Protein AF-A0A2J7ZH70-F1 (afdb_monomer_lite)

Organism: NCBI:txid47790

Radius of gyration: 24.62 Å; chains: 1; bounding box: 57×36×77 Å

pLDDT: mean 81.12, std 14.62, range [50.25, 97.62]

Structure (mmCIF, N/CA/C/O backbone):
data_AF-A0A2J7ZH70-F1
#
_entry.id   AF-A0A2J7ZH70-F1
#
loop_
_atom_site.group_PDB
_atom_site.id
_atom_site.type_symbol
_atom_site.label_atom_id
_atom_site.label_alt_id
_atom_site.label_comp_id
_atom_site.label_asym_id
_atom_site.label_entity_id
_atom_site.label_seq_id
_atom_site.pdbx_PDB_ins_code
_atom_site.Cartn_x
_atom_site.Cartn_y
_atom_site.Cartn_z
_atom_site.occupancy
_atom_site.B_iso_or_equiv
_atom_site.auth_seq_id
_atom_site.auth_comp_id
_atom_site.auth_asym_id
_atom_site.auth_atom_id
_atom_site.pdbx_PDB_model_num
ATOM 1 N N . MET A 1 1 ? -39.822 21.850 -55.941 1.00 63.34 1 MET A N 1
ATOM 2 C CA . MET A 1 1 ? -40.235 21.115 -54.721 1.00 63.34 1 MET A CA 1
ATOM 3 C C . MET A 1 1 ? -39.379 19.876 -54.429 1.00 63.34 1 MET A C 1
ATOM 5 O O . MET A 1 1 ? -39.011 19.696 -53.279 1.00 63.34 1 MET A O 1
ATOM 9 N N . ALA A 1 2 ? -38.962 19.080 -55.425 1.00 66.75 2 ALA A N 1
ATOM 10 C CA . ALA A 1 2 ? -38.164 17.858 -55.200 1.00 66.75 2 ALA A CA 1
ATOM 11 C C . ALA A 1 2 ? -36.801 18.052 -54.485 1.00 66.75 2 ALA A C 1
ATOM 13 O O . ALA A 1 2 ? -36.414 17.219 -53.673 1.00 66.75 2 ALA A O 1
ATOM 14 N N . ARG A 1 3 ? -36.097 19.172 -54.722 1.00 71.62 3 ARG A N 1
ATOM 15 C CA . ARG A 1 3 ? -34.775 19.450 -54.115 1.00 71.62 3 ARG A CA 1
ATOM 16 C C . ARG A 1 3 ? -34.810 19.689 -52.599 1.00 71.62 3 ARG A C 1
ATOM 18 O O . ARG A 1 3 ? -33.830 19.415 -51.917 1.00 71.62 3 ARG A O 1
ATOM 25 N N . ALA A 1 4 ? -35.923 20.197 -52.070 1.00 71.56 4 ALA A N 1
ATOM 26 C CA . ALA A 1 4 ? -36.070 20.438 -50.635 1.00 71.56 4 ALA A CA 1
ATOM 27 C C . ALA A 1 4 ? -36.291 19.123 -49.870 1.00 71.56 4 ALA A C 1
ATOM 29 O O . ALA A 1 4 ? -35.696 18.915 -48.816 1.00 71.56 4 ALA A O 1
ATOM 30 N N . LEU A 1 5 ? -37.069 18.198 -50.449 1.00 70.19 5 LEU A N 1
ATOM 31 C CA . LEU A 1 5 ? -37.293 16.870 -49.874 1.00 70.19 5 LEU A CA 1
ATOM 32 C C . LEU A 1 5 ? -36.006 16.033 -49.830 1.00 70.19 5 LEU A C 1
ATOM 34 O O . LEU A 1 5 ? -35.746 15.368 -48.831 1.00 70.19 5 LEU A O 1
ATOM 38 N N . SER A 1 6 ? -35.176 16.097 -50.877 1.00 74.88 6 SER A N 1
ATOM 39 C CA . SER A 1 6 ? -33.906 15.359 -50.915 1.00 74.88 6 SER A CA 1
ATOM 40 C C . SER A 1 6 ? -32.898 15.852 -49.872 1.00 74.88 6 SER A C 1
ATOM 42 O O . SER A 1 6 ? -32.158 15.046 -49.317 1.00 74.88 6 SER A O 1
ATOM 44 N N . LEU A 1 7 ? -32.882 17.156 -49.568 1.00 76.81 7 LEU A N 1
ATOM 45 C CA . LEU A 1 7 ? -31.988 17.731 -48.553 1.00 76.81 7 LEU A CA 1
ATOM 46 C C . LEU A 1 7 ? -32.433 17.382 -47.125 1.00 76.81 7 LEU A C 1
ATOM 48 O O . LEU A 1 7 ? -31.596 17.054 -46.285 1.00 76.81 7 LEU A O 1
ATOM 52 N N . LEU A 1 8 ? -33.744 17.383 -46.865 1.00 77.38 8 LEU A N 1
ATOM 53 C CA . LEU A 1 8 ? -34.314 16.931 -45.592 1.00 77.38 8 LEU A CA 1
ATOM 54 C C . LEU A 1 8 ? -34.022 15.447 -45.339 1.00 77.38 8 LEU A C 1
ATOM 56 O O . LEU A 1 8 ? -33.557 15.100 -44.255 1.00 77.38 8 LEU A O 1
ATOM 60 N N . ALA A 1 9 ? -34.201 14.589 -46.346 1.00 78.38 9 ALA A N 1
ATOM 61 C CA . ALA A 1 9 ? -33.871 13.169 -46.240 1.00 78.38 9 ALA A CA 1
ATOM 62 C C . ALA A 1 9 ? -32.379 12.951 -45.936 1.00 78.38 9 ALA A C 1
ATOM 64 O O . ALA A 1 9 ? -32.051 12.197 -45.020 1.00 78.38 9 ALA A O 1
ATOM 65 N N . LEU A 1 10 ? -31.484 13.676 -46.624 1.00 77.69 10 LEU A N 1
ATOM 66 C CA . LEU A 1 10 ? -30.045 13.600 -46.368 1.00 77.69 10 LEU A CA 1
ATOM 67 C C . LEU A 1 10 ? -29.715 14.007 -44.924 1.00 77.69 10 LEU A C 1
ATOM 69 O O . LEU A 1 10 ? -29.004 13.281 -44.233 1.00 77.69 10 LEU A O 1
ATOM 73 N N . SER A 1 11 ? -30.291 15.111 -44.436 1.00 82.75 11 SER A N 1
ATOM 74 C CA . SER A 1 11 ? -30.074 15.582 -43.061 1.00 82.75 11 SER A CA 1
ATOM 75 C C . SER A 1 11 ? -30.568 14.595 -42.002 1.00 82.75 11 SER A C 1
ATOM 77 O O . SER A 1 11 ? -29.875 14.373 -41.011 1.00 82.75 11 SER A O 1
ATOM 79 N N . LEU A 1 12 ? -31.715 13.942 -42.225 1.00 75.50 12 LEU A N 1
ATOM 80 C CA . LEU A 1 12 ? -32.237 12.939 -41.301 1.00 75.50 12 LEU A CA 1
ATOM 81 C C . LEU A 1 12 ? -31.361 11.685 -41.293 1.00 75.50 12 LEU A C 1
ATOM 83 O O . LEU A 1 12 ? -31.099 11.144 -40.220 1.00 75.50 12 LEU A O 1
ATOM 87 N N . THR A 1 13 ? -30.880 11.239 -42.457 1.00 77.19 13 THR A N 1
ATOM 88 C CA . THR A 1 13 ? -29.970 10.084 -42.543 1.00 77.19 13 THR A CA 1
ATOM 89 C C . THR A 1 13 ? -28.603 10.372 -41.922 1.00 77.19 13 THR A C 1
ATOM 91 O O . THR A 1 13 ? -28.088 9.538 -41.181 1.00 77.19 13 THR A O 1
ATOM 94 N N . LEU A 1 14 ? -28.055 11.575 -42.127 1.00 76.88 14 LEU A N 1
ATOM 95 C CA . LEU A 1 14 ? -26.836 12.047 -41.463 1.00 76.88 14 LEU A CA 1
ATOM 96 C C . LEU A 1 14 ? -27.020 12.126 -39.942 1.00 76.88 14 LEU A C 1
ATOM 98 O O . LEU A 1 14 ? -26.132 11.718 -39.199 1.00 76.88 14 LEU A O 1
ATOM 102 N N . CYS A 1 15 ? -28.184 12.586 -39.474 1.00 78.75 15 CYS A N 1
ATOM 103 C CA . CYS A 1 15 ? -28.517 12.646 -38.053 1.00 78.75 15 CYS A CA 1
ATOM 104 C C . CYS A 1 15 ? -28.576 11.243 -37.425 1.00 78.75 15 CYS A C 1
ATOM 106 O O . CYS A 1 15 ? -27.939 11.001 -36.404 1.00 78.75 15 CYS A O 1
ATOM 108 N N . HIS A 1 16 ? -29.247 10.281 -38.068 1.00 74.19 16 HIS A N 1
ATOM 109 C CA . HIS A 1 16 ? -29.309 8.900 -37.574 1.00 74.19 16 HIS A CA 1
ATOM 110 C C . HIS A 1 16 ? -27.943 8.205 -37.581 1.00 74.19 16 HIS A C 1
ATOM 112 O O . HIS A 1 16 ? -27.609 7.519 -36.618 1.00 74.19 16 HIS A O 1
ATOM 118 N N . ALA A 1 17 ? -27.130 8.407 -38.621 1.00 72.81 17 ALA A N 1
ATOM 119 C CA . ALA A 1 17 ? -25.773 7.867 -38.672 1.00 72.81 17 ALA A CA 1
ATOM 120 C C . ALA A 1 17 ? -24.878 8.474 -37.576 1.00 72.81 17 ALA A C 1
ATOM 122 O O . ALA A 1 17 ? -24.122 7.751 -36.928 1.00 72.81 17 ALA A O 1
ATOM 123 N N . ALA A 1 18 ? -25.003 9.780 -37.315 1.00 72.25 18 ALA A N 1
ATOM 124 C CA . ALA A 1 18 ? -24.272 10.454 -36.247 1.00 72.25 18 ALA A CA 1
ATOM 125 C C . ALA A 1 18 ? -24.713 9.974 -34.855 1.00 72.25 18 ALA A C 1
ATOM 127 O O . ALA A 1 18 ? -23.861 9.659 -34.026 1.00 72.25 18 ALA A O 1
ATOM 128 N N . LEU A 1 19 ? -26.021 9.855 -34.595 1.00 74.31 19 LEU A N 1
ATOM 129 C CA . LEU A 1 19 ? -26.523 9.279 -33.343 1.00 74.31 19 LEU A CA 1
ATOM 130 C C . LEU A 1 19 ? -26.080 7.821 -33.174 1.00 74.31 19 LEU A C 1
ATOM 132 O O . LEU A 1 19 ? -25.664 7.450 -32.081 1.00 74.31 19 LEU A O 1
ATOM 136 N N . GLY A 1 20 ? -26.098 7.024 -34.245 1.00 67.75 20 GLY A N 1
ATOM 137 C CA . GLY A 1 20 ? -25.610 5.646 -34.245 1.00 67.75 20 GLY A CA 1
ATOM 138 C C . GLY A 1 20 ? -24.123 5.554 -33.906 1.00 67.75 20 GLY A C 1
ATOM 139 O O . GLY A 1 20 ? -23.748 4.784 -33.030 1.00 67.75 20 GLY A O 1
ATOM 140 N N . ALA A 1 21 ? -23.279 6.393 -34.511 1.00 63.97 21 ALA A N 1
ATOM 141 C CA . ALA A 1 21 ? -21.849 6.443 -34.208 1.00 63.97 21 ALA A CA 1
ATOM 142 C C . ALA A 1 21 ? -21.570 6.870 -32.756 1.00 63.97 21 ALA A C 1
ATOM 144 O O . ALA A 1 21 ? -20.688 6.309 -32.109 1.00 63.97 21 ALA A O 1
ATOM 145 N N . ARG A 1 22 ? -22.345 7.818 -32.206 1.00 63.59 22 ARG A N 1
ATOM 146 C CA . ARG A 1 22 ? -22.226 8.222 -30.793 1.00 63.59 22 ARG A CA 1
ATOM 147 C C . ARG A 1 22 ? -22.749 7.160 -29.830 1.00 63.59 22 ARG A C 1
ATOM 149 O O . ARG A 1 22 ? -22.168 6.985 -28.766 1.00 63.59 22 ARG A O 1
ATOM 156 N N . TYR A 1 23 ? -23.810 6.448 -30.200 1.00 60.22 23 TYR A N 1
ATOM 157 C CA . TYR A 1 23 ? -24.340 5.333 -29.421 1.00 60.22 23 TYR A CA 1
ATOM 158 C C . TYR A 1 23 ? -23.359 4.158 -29.414 1.00 60.22 23 TYR A C 1
ATOM 160 O O . TYR A 1 23 ? -23.046 3.634 -28.354 1.00 60.22 23 TYR A O 1
ATOM 168 N N . VAL A 1 24 ? -22.778 3.809 -30.564 1.00 58.66 24 VAL A N 1
ATOM 169 C CA . VAL A 1 24 ? -21.737 2.777 -30.657 1.00 58.66 24 VAL A CA 1
ATOM 170 C C . VAL A 1 24 ? -20.476 3.195 -29.902 1.00 58.66 24 VAL A C 1
ATOM 172 O O . VAL A 1 24 ? -19.936 2.368 -29.189 1.00 58.66 24 VAL A O 1
ATOM 175 N N . ALA A 1 25 ? -20.048 4.459 -29.949 1.00 61.19 25 ALA A N 1
ATOM 176 C CA . ALA A 1 25 ? -18.938 4.944 -29.116 1.00 61.19 25 ALA A CA 1
ATOM 177 C C . ALA A 1 25 ? -19.263 4.951 -27.606 1.00 61.19 25 ALA A C 1
ATOM 179 O O . ALA A 1 25 ? -18.366 4.845 -26.776 1.00 61.19 25 ALA A O 1
ATOM 180 N N . SER A 1 26 ? -20.544 5.082 -27.245 1.00 61.19 26 SER A N 1
ATOM 181 C CA . SER A 1 26 ? -21.023 5.015 -25.859 1.00 61.19 26 SER A CA 1
ATOM 182 C C . SER A 1 26 ? -21.176 3.580 -25.345 1.00 61.19 26 SER A C 1
ATOM 184 O O . SER A 1 26 ? -21.060 3.370 -24.142 1.00 61.19 26 SER A O 1
ATOM 186 N N . VAL A 1 27 ? -21.496 2.619 -26.218 1.00 57.31 27 VAL A N 1
ATOM 187 C CA . VAL A 1 27 ? -21.727 1.203 -25.872 1.00 57.31 27 VAL A CA 1
ATOM 188 C C . VAL A 1 27 ? -20.442 0.389 -26.022 1.00 57.31 27 VAL A C 1
ATOM 190 O O . VAL A 1 27 ? -20.109 -0.418 -25.161 1.00 57.31 27 VAL A O 1
ATOM 193 N N . ILE A 1 28 ? -19.688 0.639 -27.090 1.00 56.19 28 ILE A N 1
ATOM 194 C CA . ILE A 1 28 ? -18.331 0.150 -27.312 1.00 56.19 28 ILE A CA 1
ATOM 195 C C . ILE A 1 28 ? -17.400 1.278 -26.876 1.00 56.19 28 ILE A C 1
ATOM 197 O O . ILE A 1 28 ? -16.904 2.053 -27.692 1.00 56.19 28 ILE A O 1
ATOM 201 N N . GLY A 1 29 ? -17.203 1.405 -25.565 1.00 53.09 29 GLY A N 1
ATOM 202 C CA . GLY A 1 29 ? -16.164 2.259 -25.003 1.00 53.09 29 GLY A CA 1
ATOM 203 C C . GLY A 1 29 ? -14.796 1.792 -25.497 1.00 53.09 29 GLY A C 1
ATOM 204 O O . GLY A 1 29 ? -14.142 0.966 -24.868 1.00 53.09 29 GLY A O 1
ATOM 205 N N . THR A 1 30 ? -14.352 2.289 -26.650 1.00 53.22 30 THR A N 1
ATOM 206 C CA . THR A 1 30 ? -13.007 2.045 -27.167 1.00 53.22 30 THR A CA 1
ATOM 207 C C . THR A 1 30 ? -12.042 2.947 -26.420 1.00 53.22 30 THR A C 1
ATOM 209 O O . THR A 1 30 ? -11.693 4.016 -26.907 1.00 53.22 30 THR A O 1
ATOM 212 N N . ASN A 1 31 ? -11.697 2.551 -25.200 1.00 50.72 31 ASN A N 1
ATOM 213 C CA . ASN A 1 31 ? -10.391 2.719 -24.572 1.00 50.72 31 ASN A CA 1
ATOM 214 C C . ASN A 1 31 ? -10.466 2.027 -23.210 1.00 50.72 31 ASN A C 1
ATOM 216 O O . ASN A 1 31 ? -11.265 2.404 -22.356 1.00 50.72 31 ASN A O 1
ATOM 220 N N . VAL A 1 32 ? -9.640 1.000 -23.023 1.00 50.59 32 VAL A N 1
ATOM 221 C CA . VAL A 1 32 ? -9.414 0.330 -21.737 1.00 50.59 32 VAL A CA 1
ATOM 222 C C . VAL A 1 32 ? -8.918 1.384 -20.743 1.00 50.59 32 VAL A C 1
ATOM 224 O O . VAL A 1 32 ? -7.740 1.718 -20.723 1.00 50.59 32 VAL A O 1
ATOM 227 N N . SER A 1 33 ? -9.823 1.999 -19.984 1.00 50.25 33 SER A N 1
ATOM 228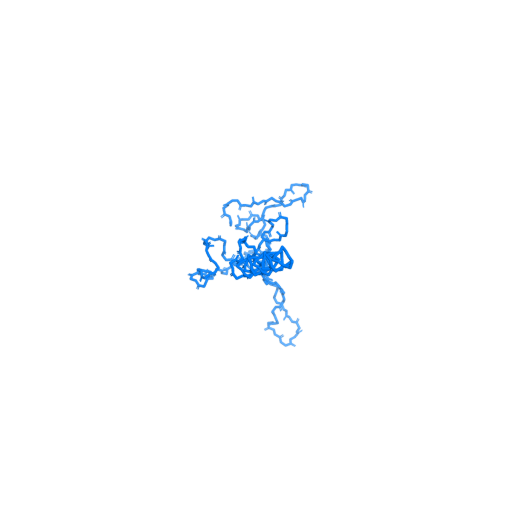 C CA . SER A 1 33 ? -9.480 3.121 -19.108 1.00 50.25 33 SER A CA 1
ATOM 229 C C . SER A 1 33 ? -10.463 3.236 -17.950 1.00 50.25 33 SER A C 1
ATOM 231 O O . SER A 1 33 ? -11.238 4.185 -17.861 1.00 50.25 33 SER A O 1
ATOM 233 N N . SER A 1 34 ? -10.425 2.270 -17.036 1.00 50.25 34 SER A N 1
ATOM 234 C CA . SER A 1 34 ? -11.030 2.430 -15.705 1.00 50.25 34 SER A CA 1
ATOM 235 C C . SER A 1 34 ? -10.043 2.249 -14.547 1.00 50.25 34 SER A C 1
ATOM 237 O O . SER A 1 34 ? -10.438 2.411 -13.399 1.00 50.25 34 SER A O 1
ATOM 239 N N . LYS A 1 35 ? -8.757 1.973 -14.815 1.00 55.16 35 LYS A N 1
ATOM 240 C CA . LYS A 1 35 ? -7.744 1.706 -13.767 1.00 55.16 35 LYS A CA 1
ATOM 241 C C . LYS A 1 35 ? -6.516 2.601 -13.785 1.00 55.16 35 LYS A C 1
ATOM 243 O O . LYS A 1 35 ? -5.789 2.678 -12.798 1.00 55.16 35 LYS A O 1
ATOM 248 N N . LEU A 1 36 ? -6.262 3.229 -14.923 1.00 57.75 36 LEU A N 1
ATOM 249 C CA . LEU A 1 36 ? -5.176 4.174 -15.090 1.00 57.75 36 LEU A CA 1
ATOM 250 C C . LEU A 1 36 ? -5.764 5.569 -14.936 1.00 57.75 36 LEU A C 1
ATOM 252 O O . LEU A 1 36 ? -6.850 5.849 -15.446 1.00 57.75 36 LEU A O 1
ATOM 256 N N . ASP A 1 37 ? -5.070 6.440 -14.217 1.00 64.12 37 ASP A N 1
ATOM 257 C CA . ASP A 1 37 ? -5.437 7.848 -14.230 1.00 64.12 37 ASP A CA 1
ATOM 258 C C . ASP A 1 37 ? -5.183 8.465 -15.624 1.00 64.12 37 ASP A C 1
ATOM 260 O O . ASP A 1 37 ? -4.576 7.825 -16.487 1.00 64.12 37 ASP A O 1
ATOM 264 N N . PRO A 1 38 ? -5.614 9.711 -15.883 1.00 57.75 38 PRO A N 1
ATOM 265 C CA . PRO A 1 38 ? -5.374 10.369 -17.170 1.00 57.75 38 PRO A CA 1
ATOM 266 C C . PRO A 1 38 ? -3.891 10.479 -17.567 1.00 57.75 38 PRO A C 1
ATOM 268 O O . PRO A 1 38 ? -3.593 10.749 -18.727 1.00 57.75 38 PRO A O 1
ATOM 271 N N . ALA A 1 39 ? -2.967 10.281 -16.621 1.00 64.75 39 ALA A N 1
ATOM 272 C CA . ALA A 1 39 ? -1.525 10.252 -16.832 1.00 64.75 39 ALA A CA 1
ATOM 273 C C . ALA A 1 39 ? -0.961 8.821 -16.984 1.00 64.75 39 ALA A C 1
ATOM 275 O O . ALA A 1 39 ? 0.252 8.652 -17.089 1.00 64.75 39 ALA A O 1
ATOM 276 N N . GLY A 1 40 ? -1.807 7.785 -17.018 1.00 70.06 40 GLY A N 1
ATOM 277 C CA . GLY A 1 40 ? -1.384 6.390 -17.150 1.00 70.06 40 GLY A CA 1
ATOM 278 C C . GLY A 1 40 ? -0.905 5.750 -15.841 1.00 70.06 40 GLY A C 1
ATOM 279 O O . GLY A 1 40 ? -0.266 4.696 -15.876 1.00 70.06 40 GLY A O 1
ATOM 280 N N . LEU A 1 41 ? -1.173 6.367 -14.686 1.00 77.94 41 LEU A N 1
ATOM 281 C CA . LEU A 1 41 ? -0.716 5.886 -13.385 1.00 77.94 41 LEU A CA 1
ATOM 282 C C . LEU A 1 41 ? -1.699 4.868 -12.790 1.00 77.94 41 LEU A C 1
ATOM 284 O O . LEU A 1 41 ? -2.881 5.160 -12.612 1.00 77.94 41 LEU A O 1
ATOM 288 N N . VAL A 1 42 ? -1.186 3.695 -12.410 1.00 84.94 42 VAL A N 1
ATOM 289 C CA . VAL A 1 42 ? -1.848 2.743 -11.508 1.00 84.94 42 VAL A CA 1
ATOM 290 C C . VAL A 1 42 ? -1.962 3.346 -10.117 1.00 84.94 42 VAL A C 1
ATOM 292 O O . VAL A 1 42 ? -0.962 3.697 -9.492 1.00 84.94 42 VAL A O 1
ATOM 295 N N . LYS A 1 43 ? -3.186 3.431 -9.612 1.00 86.25 43 LYS A N 1
ATOM 296 C CA . LYS A 1 43 ? -3.482 3.901 -8.258 1.00 86.25 43 LYS A CA 1
ATOM 297 C C . LYS A 1 43 ? -4.077 2.758 -7.440 1.00 86.25 43 LYS A C 1
ATOM 299 O O . LYS A 1 43 ? -4.612 1.822 -8.035 1.00 86.25 43 LYS A O 1
ATOM 304 N N . PRO A 1 44 ? -4.010 2.820 -6.100 1.00 88.81 44 PRO A N 1
ATOM 305 C CA . PRO A 1 44 ? -4.837 1.950 -5.279 1.00 88.81 44 PRO A CA 1
ATOM 306 C C . PRO A 1 44 ? -6.301 2.131 -5.688 1.00 88.81 44 PRO A C 1
ATOM 308 O O . PRO A 1 44 ? -6.795 3.260 -5.709 1.00 88.81 44 PRO A O 1
ATOM 311 N N . THR A 1 45 ? -6.991 1.038 -6.008 1.00 88.44 45 THR A N 1
ATOM 312 C CA . THR A 1 45 ? -8.436 1.066 -6.273 1.00 88.44 45 THR A CA 1
ATOM 313 C C . THR A 1 45 ? -9.184 1.429 -4.994 1.00 88.44 45 THR A C 1
ATOM 315 O O . THR A 1 45 ? -10.132 2.210 -5.017 1.00 88.44 45 THR A O 1
ATOM 318 N N . PHE A 1 46 ? -8.701 0.914 -3.859 1.00 91.38 46 PHE A N 1
ATOM 319 C CA . PHE A 1 46 ? -9.190 1.263 -2.532 1.00 91.38 46 PHE A CA 1
ATOM 320 C C . PHE A 1 46 ? -8.020 1.515 -1.590 1.00 91.38 46 PHE A C 1
ATOM 322 O O . PHE A 1 46 ? -6.988 0.851 -1.656 1.00 91.38 46 PHE A O 1
ATOM 329 N N . SER A 1 47 ? -8.185 2.462 -0.678 1.00 95.25 47 SER A N 1
ATOM 330 C CA . SER A 1 47 ? -7.267 2.655 0.439 1.00 95.25 47 SER A CA 1
ATOM 331 C C . SER A 1 47 ? -7.998 3.325 1.586 1.00 95.25 47 SER A C 1
ATOM 333 O O . SER A 1 47 ? -8.928 4.098 1.353 1.00 95.25 47 SER A O 1
ATOM 335 N N . GLY A 1 48 ? -7.573 3.066 2.814 1.00 96.81 48 GLY A N 1
ATOM 336 C CA . GLY A 1 48 ? -8.196 3.665 3.983 1.00 96.81 48 GLY A CA 1
ATOM 337 C C . GLY A 1 48 ? -7.782 2.975 5.266 1.00 96.81 48 GLY A C 1
ATOM 338 O O . GLY A 1 48 ? -6.732 2.341 5.331 1.00 96.81 48 GLY A O 1
ATOM 339 N N . TYR A 1 49 ? -8.626 3.107 6.283 1.00 97.19 49 TYR A N 1
ATOM 340 C CA . TYR A 1 49 ? -8.399 2.545 7.606 1.00 97.19 49 TYR A CA 1
ATOM 341 C C . TYR A 1 49 ? -9.506 1.550 7.947 1.00 97.19 49 TYR A C 1
ATOM 343 O O . TYR A 1 49 ? -10.688 1.862 7.817 1.00 97.19 49 TYR A O 1
ATOM 351 N N . LEU A 1 50 ? -9.112 0.358 8.385 1.00 96.38 50 LEU A N 1
ATOM 352 C CA . LEU A 1 50 ? -10.001 -0.670 8.915 1.00 96.38 50 LEU A CA 1
ATOM 353 C C . LEU A 1 50 ? -9.955 -0.602 10.445 1.00 96.38 50 LEU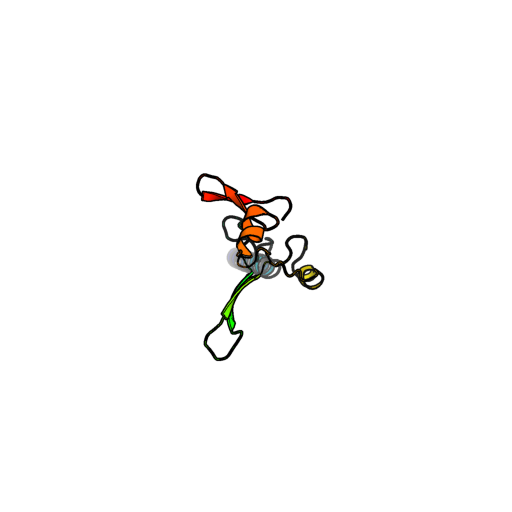 A C 1
ATOM 355 O O . LEU A 1 50 ? -8.884 -0.836 11.008 1.00 96.38 50 LEU A O 1
ATOM 359 N N . PRO A 1 51 ? -11.061 -0.282 11.134 1.00 97.25 51 PRO A N 1
ATOM 360 C CA . PRO A 1 51 ? -11.114 -0.358 12.591 1.00 97.25 51 PRO A CA 1
ATOM 361 C C . PRO A 1 51 ? -10.830 -1.792 13.051 1.00 97.25 51 PRO A C 1
ATOM 363 O O . PRO A 1 51 ? -11.441 -2.728 12.538 1.00 97.25 51 PRO A O 1
ATOM 366 N N . VAL A 1 52 ? -9.908 -1.971 13.999 1.00 96.94 52 VAL A N 1
ATOM 367 C CA . VAL A 1 52 ? -9.528 -3.307 14.506 1.00 96.94 52 VAL A CA 1
ATOM 368 C C . VAL A 1 52 ? -10.067 -3.588 15.906 1.00 96.94 52 VAL A C 1
ATOM 370 O O . VAL A 1 52 ? -10.229 -4.747 16.278 1.00 96.94 52 VAL A O 1
ATOM 373 N N . ALA A 1 53 ? -10.377 -2.543 16.673 1.00 96.12 53 ALA A N 1
ATOM 374 C CA . ALA A 1 53 ? -10.942 -2.646 18.010 1.00 96.12 53 ALA A CA 1
ATOM 375 C C . ALA A 1 53 ? -11.813 -1.420 18.331 1.00 96.12 53 ALA A C 1
ATOM 377 O O . ALA A 1 53 ? -11.807 -0.414 17.620 1.00 96.12 53 ALA A O 1
ATOM 378 N N . SER A 1 54 ? -12.584 -1.507 19.416 1.00 96.38 54 SER A N 1
ATOM 379 C CA . SER A 1 54 ? -13.451 -0.419 19.890 1.00 96.38 54 SER A CA 1
ATOM 380 C C . SER A 1 54 ? -12.697 0.709 20.604 1.00 96.38 54 SER A C 1
ATOM 382 O O . SER A 1 54 ? -13.314 1.683 21.021 1.00 96.38 54 SER A O 1
ATOM 384 N N . ASP A 1 55 ? -11.383 0.576 20.777 1.00 97.06 55 ASP A N 1
ATOM 385 C CA . ASP A 1 55 ? -10.505 1.549 21.438 1.00 97.06 55 ASP A CA 1
ATOM 386 C C . ASP A 1 55 ? -10.016 2.670 20.499 1.00 97.06 55 ASP A C 1
ATOM 388 O O . ASP A 1 55 ? -9.256 3.541 20.914 1.00 97.06 55 ASP A O 1
ATOM 392 N N . GLY A 1 56 ? -10.459 2.657 19.237 1.00 96.62 56 GLY A N 1
ATOM 393 C CA . GLY A 1 56 ? -10.046 3.611 18.207 1.00 96.62 56 GLY A CA 1
ATOM 394 C C . GLY A 1 56 ? -8.852 3.151 17.368 1.00 96.62 56 GLY A C 1
ATOM 395 O O . GLY A 1 56 ? -8.457 3.863 16.446 1.00 96.62 56 GLY A O 1
ATOM 396 N N . SER A 1 57 ? -8.297 1.965 17.631 1.00 97.19 57 SER A N 1
ATOM 397 C CA . SER A 1 57 ? -7.240 1.382 16.807 1.00 97.19 57 SER A CA 1
ATOM 398 C C . SER A 1 57 ? -7.749 1.060 15.401 1.00 97.19 57 SER A C 1
ATOM 400 O O . SER A 1 57 ? -8.812 0.453 15.224 1.00 97.19 57 SER A O 1
ATOM 402 N N . ALA A 1 58 ? -6.959 1.409 14.384 1.00 97.62 58 ALA A N 1
ATOM 403 C CA . ALA A 1 58 ? -7.266 1.102 12.993 1.00 97.62 58 ALA A CA 1
ATOM 404 C C . ALA A 1 58 ? -6.009 0.755 12.187 1.00 97.62 58 ALA A C 1
ATOM 406 O O . ALA A 1 58 ? -4.932 1.308 12.409 1.00 97.62 58 ALA A O 1
ATOM 407 N N . MET A 1 59 ? -6.164 -0.145 11.220 1.00 96.88 59 MET A N 1
ATOM 408 C CA . MET A 1 59 ? -5.106 -0.584 10.317 1.00 96.88 59 MET A CA 1
ATOM 409 C C . MET A 1 59 ? -5.255 0.096 8.959 1.00 96.88 59 MET A C 1
ATOM 411 O O . MET A 1 59 ? -6.312 0.020 8.335 1.00 96.88 59 MET A O 1
ATOM 415 N N . TYR A 1 60 ? -4.191 0.744 8.489 1.00 96.81 60 TYR A N 1
ATOM 416 C CA . TYR A 1 60 ? -4.151 1.286 7.134 1.00 96.81 60 TYR A CA 1
ATOM 417 C C . TYR A 1 60 ? -4.016 0.165 6.095 1.00 96.81 60 TYR A C 1
ATOM 419 O O . TYR A 1 60 ? -3.255 -0.780 6.299 1.00 96.81 60 TYR A O 1
ATOM 427 N N . TYR A 1 61 ? -4.699 0.305 4.959 1.00 96.69 61 TYR A N 1
ATOM 428 C CA . TYR A 1 61 ? -4.533 -0.565 3.797 1.00 96.69 61 TYR A CA 1
ATOM 429 C C . TYR A 1 61 ? -4.530 0.232 2.487 1.00 96.69 61 TYR A C 1
ATOM 431 O O . TYR A 1 61 ? -5.162 1.285 2.375 1.00 96.69 61 TYR A O 1
ATOM 439 N N . ALA A 1 62 ? -3.855 -0.321 1.480 1.00 94.69 62 ALA A N 1
ATOM 440 C CA . ALA A 1 62 ? -3.938 0.092 0.085 1.00 94.69 62 ALA A CA 1
ATOM 441 C C . ALA A 1 62 ? -4.089 -1.165 -0.780 1.00 94.69 62 ALA A C 1
ATOM 443 O O . ALA A 1 62 ? -3.253 -2.064 -0.723 1.00 94.69 62 ALA A O 1
ATOM 444 N N . PHE A 1 63 ? -5.172 -1.237 -1.545 1.00 93.12 63 PHE A N 1
ATOM 445 C CA . PHE A 1 63 ? -5.529 -2.368 -2.389 1.00 93.12 63 PHE A CA 1
ATOM 446 C C . PHE A 1 63 ? -5.364 -1.999 -3.860 1.00 93.12 63 PHE A C 1
ATOM 448 O O . PHE A 1 63 ? -5.921 -1.005 -4.332 1.00 93.12 63 PHE A O 1
ATOM 455 N N . TYR A 1 64 ? -4.619 -2.833 -4.576 1.00 90.25 64 TYR A N 1
ATOM 456 C CA . TYR A 1 64 ? -4.404 -2.726 -6.009 1.00 90.25 64 TYR A CA 1
ATOM 457 C C . TYR A 1 64 ? -5.048 -3.933 -6.671 1.00 90.25 64 TYR A C 1
ATOM 459 O O . TYR A 1 64 ? -4.772 -5.073 -6.301 1.00 90.25 64 TYR A O 1
ATOM 467 N N . GLU A 1 65 ? -5.906 -3.689 -7.651 1.00 87.06 65 GLU A N 1
ATOM 468 C CA . GLU A 1 65 ? -6.421 -4.777 -8.468 1.00 87.06 65 GLU A CA 1
ATOM 469 C C . GLU A 1 65 ? -5.360 -5.284 -9.447 1.00 87.06 65 GLU A C 1
ATOM 471 O O . GLU A 1 65 ? -4.464 -4.545 -9.860 1.00 87.06 65 GLU A O 1
ATOM 476 N N . SER A 1 66 ? -5.525 -6.533 -9.886 1.00 84.88 66 SER A N 1
ATOM 477 C CA . SER A 1 66 ? -4.651 -7.141 -10.888 1.00 84.88 66 SER A CA 1
ATOM 478 C C . SER A 1 66 ? -4.547 -6.289 -12.160 1.00 84.88 66 SER A C 1
ATOM 480 O O . SER A 1 66 ? -5.557 -5.801 -12.688 1.00 84.88 66 SER A O 1
ATOM 482 N N . GLN A 1 67 ? -3.309 -6.141 -12.644 1.00 78.19 67 GLN A N 1
ATOM 483 C CA . GLN A 1 67 ? -2.968 -5.517 -13.928 1.00 78.19 67 GLN A CA 1
ATOM 484 C C . GLN A 1 67 ? -2.828 -6.540 -15.064 1.00 78.19 67 GLN A C 1
ATOM 486 O O . GLN A 1 67 ? -2.819 -6.152 -16.228 1.00 78.19 67 GLN A O 1
ATOM 491 N N . SER A 1 68 ? -2.709 -7.833 -14.746 1.00 70.44 68 SER A N 1
ATOM 492 C CA . SER A 1 68 ? -2.507 -8.901 -15.738 1.00 70.44 68 SER A CA 1
ATOM 493 C C . SER A 1 68 ? -3.796 -9.312 -16.450 1.00 70.44 68 SER A C 1
ATOM 495 O O . SER A 1 68 ? -3.742 -10.002 -17.465 1.00 70.44 68 SER A O 1
ATOM 497 N N . ALA A 1 69 ? -4.951 -8.897 -15.929 1.00 65.12 69 ALA A N 1
ATOM 498 C CA . ALA A 1 69 ? -6.236 -9.115 -16.569 1.00 65.12 69 ALA A CA 1
ATOM 499 C C . ALA A 1 69 ? -6.315 -8.262 -17.847 1.00 65.12 69 ALA A C 1
ATOM 501 O O . ALA A 1 69 ? -6.399 -7.034 -17.785 1.00 65.12 69 ALA A O 1
ATOM 502 N N . ALA A 1 70 ? -6.264 -8.916 -19.013 1.00 58.28 70 ALA A N 1
ATOM 503 C CA . ALA A 1 70 ? -6.373 -8.249 -20.311 1.00 58.28 70 ALA A CA 1
ATOM 504 C C . ALA A 1 70 ? -7.751 -7.594 -20.505 1.00 58.28 70 ALA A C 1
ATOM 506 O O . ALA A 1 70 ? -7.895 -6.655 -21.293 1.00 58.28 70 ALA A O 1
ATOM 507 N N . ARG A 1 71 ? -8.763 -8.087 -19.782 1.00 56.09 71 ARG A N 1
ATOM 508 C CA . ARG A 1 71 ? -10.127 -7.566 -19.767 1.00 56.09 71 ARG A CA 1
ATOM 509 C C . ARG A 1 71 ? -10.599 -7.338 -18.340 1.00 56.09 71 ARG A C 1
ATOM 511 O O . ARG A 1 71 ? -10.132 -7.982 -17.405 1.00 56.09 71 ARG A O 1
ATOM 518 N N . ALA A 1 72 ? -11.532 -6.405 -18.171 1.00 62.88 72 ALA A N 1
ATOM 519 C CA . ALA A 1 72 ? -12.069 -6.083 -16.853 1.00 62.88 72 ALA A CA 1
ATOM 520 C C . ALA A 1 72 ? -12.858 -7.262 -16.255 1.00 62.88 72 ALA A C 1
ATOM 522 O O . ALA A 1 72 ? -12.808 -7.486 -15.049 1.00 62.88 72 ALA A O 1
ATOM 523 N N . GLU A 1 73 ? -13.531 -8.052 -17.092 1.00 64.75 73 GLU A N 1
ATOM 524 C CA . GLU A 1 73 ? -14.213 -9.278 -16.671 1.00 64.75 73 GLU A CA 1
ATOM 525 C C . GLU A 1 73 ? -13.276 -10.328 -16.042 1.00 64.75 73 GLU A C 1
ATOM 527 O O . GLU A 1 73 ? -13.694 -11.026 -15.121 1.00 64.75 73 GLU A O 1
ATOM 532 N N . ASP A 1 74 ? -12.000 -10.370 -16.439 1.00 69.00 74 ASP A N 1
ATOM 533 C CA . ASP A 1 74 ? -11.035 -11.375 -15.965 1.00 69.00 74 ASP A CA 1
ATOM 534 C C . ASP A 1 74 ? -10.421 -11.010 -14.594 1.00 69.00 74 ASP A C 1
ATOM 536 O O . ASP A 1 74 ? -9.729 -11.815 -13.971 1.00 69.00 74 ASP A O 1
ATOM 540 N N . ILE A 1 75 ? -10.665 -9.792 -14.081 1.00 76.75 75 ILE A N 1
ATOM 541 C CA . ILE A 1 75 ? -10.133 -9.334 -12.780 1.00 76.75 75 ILE A CA 1
ATOM 542 C C . ILE A 1 75 ? -10.631 -10.229 -11.640 1.00 76.75 75 ILE A C 1
ATOM 544 O O . ILE A 1 75 ? -9.886 -10.480 -10.694 1.00 76.75 75 ILE A O 1
ATOM 548 N N . GLY A 1 76 ? -11.873 -10.716 -11.733 1.00 79.00 76 GLY A N 1
ATOM 549 C CA . GLY A 1 76 ? -12.488 -11.573 -10.715 1.00 79.00 76 GLY A CA 1
ATOM 550 C C . GLY A 1 76 ? -11.838 -12.953 -10.577 1.00 79.00 76 GLY A C 1
ATOM 551 O O . GLY A 1 76 ? -12.054 -13.617 -9.568 1.00 79.00 76 GLY A O 1
ATOM 552 N N . GLU A 1 77 ? -11.033 -13.374 -11.555 1.00 83.62 77 GLU A N 1
ATOM 553 C CA . GLU A 1 77 ? -10.313 -14.652 -11.528 1.00 83.62 77 GLU A CA 1
ATOM 554 C C . GLU A 1 77 ? -8.916 -14.532 -10.898 1.00 83.62 77 GLU A C 1
ATOM 556 O O . GLU A 1 77 ? -8.296 -15.541 -10.551 1.00 83.62 77 GLU A O 1
ATOM 561 N N . ALA A 1 78 ? -8.404 -13.308 -10.724 1.00 86.62 78 ALA A N 1
ATOM 562 C CA . ALA A 1 78 ? -7.093 -13.088 -10.129 1.00 86.62 78 ALA A CA 1
ATOM 563 C C . ALA A 1 78 ? -7.108 -13.388 -8.613 1.00 86.62 78 ALA A C 1
ATOM 565 O O . ALA A 1 78 ? -8.015 -12.943 -7.904 1.00 86.62 78 ALA A O 1
ATOM 566 N N . PRO A 1 79 ? -6.094 -14.094 -8.074 1.00 89.12 79 PRO A N 1
ATOM 567 C CA . PRO A 1 79 ? -6.022 -14.363 -6.643 1.00 89.12 79 PRO A CA 1
ATOM 568 C C . PRO A 1 79 ? -5.763 -13.077 -5.848 1.00 89.12 79 PRO A C 1
ATOM 570 O O . PRO A 1 79 ? -5.018 -12.195 -6.277 1.00 89.12 79 PRO A O 1
ATOM 573 N N . ILE A 1 80 ? -6.329 -13.000 -4.641 1.00 91.06 80 ILE A N 1
ATOM 574 C CA . ILE A 1 80 ? -6.016 -11.931 -3.688 1.00 91.06 80 ILE A CA 1
ATOM 575 C C . ILE A 1 80 ? -4.716 -12.279 -2.965 1.00 91.06 80 ILE A C 1
ATOM 577 O O . ILE A 1 80 ? -4.603 -13.335 -2.344 1.00 91.06 80 ILE A O 1
ATOM 581 N N . VAL A 1 81 ? -3.757 -11.355 -3.002 1.00 92.62 81 VAL A N 1
ATOM 582 C CA . VAL A 1 81 ? -2.497 -11.455 -2.259 1.00 92.62 81 VAL A CA 1
ATOM 583 C C . VAL A 1 81 ? -2.483 -10.400 -1.159 1.00 92.62 81 VAL A C 1
ATOM 585 O O . VAL A 1 81 ? -2.616 -9.207 -1.427 1.00 92.62 81 VAL A O 1
ATOM 588 N N . LEU A 1 82 ? -2.301 -10.842 0.086 1.00 95.12 82 LEU A N 1
ATOM 589 C CA . LEU A 1 82 ? -2.035 -9.966 1.224 1.00 95.12 82 LEU A CA 1
ATOM 590 C C . LEU A 1 82 ? -0.526 -9.914 1.466 1.00 95.12 82 LEU A C 1
ATOM 592 O O . LEU A 1 82 ? 0.093 -10.943 1.728 1.00 95.12 82 LEU A O 1
ATOM 596 N N . TRP A 1 83 ? 0.049 -8.715 1.413 1.00 95.69 83 TRP A N 1
ATOM 597 C CA . TRP A 1 83 ? 1.471 -8.498 1.660 1.00 95.69 83 TRP A CA 1
ATOM 598 C C . TRP A 1 83 ? 1.706 -7.755 2.974 1.00 95.69 83 TRP A C 1
ATOM 600 O O . TRP A 1 83 ? 1.121 -6.695 3.211 1.00 95.69 83 TRP A O 1
ATOM 610 N N . LEU A 1 84 ? 2.578 -8.300 3.823 1.00 96.12 84 LEU A N 1
ATOM 611 C CA . LEU A 1 84 ? 2.888 -7.762 5.144 1.00 96.12 84 LEU A CA 1
ATOM 612 C C . LEU A 1 84 ? 4.400 -7.666 5.325 1.00 96.12 84 LEU A C 1
ATOM 614 O O . LEU A 1 84 ? 5.098 -8.672 5.219 1.00 96.12 84 LEU A O 1
ATOM 618 N N . GLN A 1 85 ? 4.891 -6.470 5.651 1.00 96.06 85 GLN A N 1
ATOM 619 C CA . GLN A 1 85 ? 6.289 -6.311 6.037 1.00 96.06 85 GLN A CA 1
ATOM 620 C C . GLN A 1 85 ? 6.529 -6.796 7.468 1.00 96.06 85 GLN A C 1
ATOM 622 O O . GLN A 1 85 ? 5.661 -6.714 8.337 1.00 96.06 85 GLN A O 1
ATOM 627 N N . GLY A 1 86 ? 7.738 -7.310 7.690 1.00 93.62 86 GLY A N 1
ATOM 628 C CA . GLY A 1 86 ? 8.195 -7.808 8.983 1.00 93.62 86 GLY A CA 1
ATOM 629 C C . GLY A 1 86 ? 8.807 -6.723 9.875 1.00 93.62 86 GLY A C 1
ATOM 630 O O . GLY A 1 86 ? 8.328 -5.593 9.951 1.00 93.62 86 GLY A O 1
ATOM 631 N N . GLY A 1 87 ? 9.875 -7.082 10.588 1.00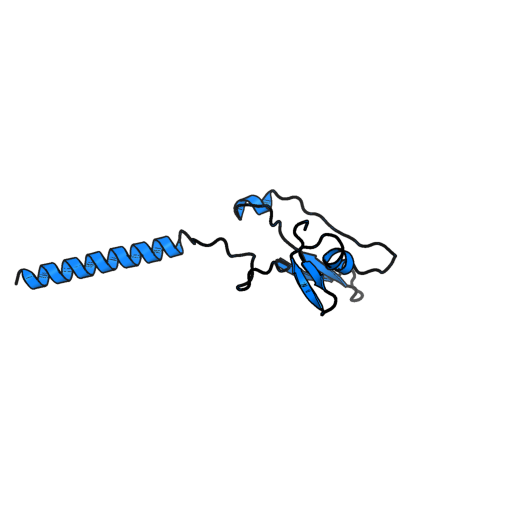 91.56 87 GLY A N 1
ATOM 632 C CA . GLY A 1 87 ? 10.541 -6.201 11.546 1.00 91.56 87 GLY A CA 1
ATOM 633 C C . GLY A 1 87 ? 10.605 -6.834 12.929 1.00 91.56 87 GLY A 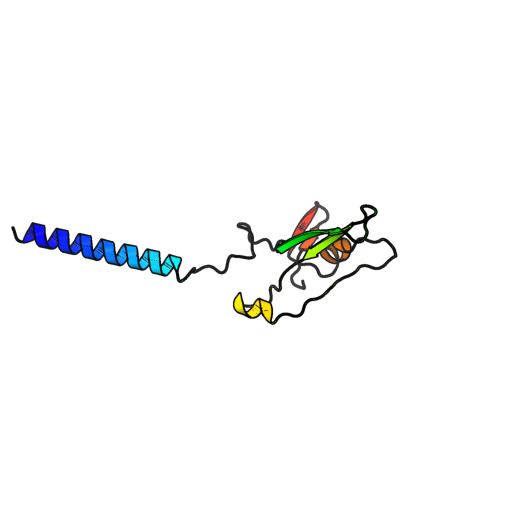C 1
ATOM 634 O O . GLY A 1 87 ? 11.404 -7.754 13.115 1.00 91.56 87 GLY A O 1
ATOM 635 N N . PRO A 1 88 ? 9.814 -6.373 13.915 1.00 93.19 88 PRO A N 1
ATOM 636 C CA . PRO A 1 88 ? 8.455 -5.804 13.834 1.00 93.19 88 PRO A CA 1
ATOM 637 C C . PRO A 1 88 ? 8.359 -4.273 13.689 1.00 93.19 88 PRO A C 1
ATOM 639 O O . PRO A 1 88 ? 9.278 -3.544 14.046 1.00 93.19 88 PRO A O 1
ATOM 642 N N . GLY A 1 89 ? 7.202 -3.783 13.227 1.00 92.12 89 GLY A N 1
ATOM 643 C CA . GLY A 1 89 ? 6.857 -2.352 13.200 1.00 92.12 89 GLY A CA 1
ATOM 644 C C . GLY A 1 89 ? 7.172 -1.619 11.892 1.00 92.12 89 GLY A C 1
ATOM 645 O O . GLY A 1 89 ? 6.857 -0.435 11.770 1.00 92.12 89 GLY A O 1
ATOM 646 N N . CYS A 1 90 ? 7.754 -2.293 10.898 1.00 94.38 90 CYS A N 1
ATOM 647 C CA . CYS A 1 90 ? 7.953 -1.702 9.579 1.00 94.38 90 CYS A CA 1
ATOM 648 C C . CYS A 1 90 ? 6.622 -1.628 8.817 1.00 94.38 90 CYS A C 1
ATOM 650 O O . CYS A 1 90 ? 5.842 -2.577 8.800 1.00 94.38 90 CYS A O 1
ATOM 652 N N . ALA A 1 91 ? 6.361 -0.498 8.158 1.00 94.25 91 ALA A N 1
ATOM 653 C CA . ALA A 1 91 ? 5.138 -0.314 7.387 1.00 94.25 91 ALA A CA 1
ATOM 654 C C . ALA A 1 91 ? 5.147 -1.162 6.106 1.00 94.25 91 ALA A C 1
ATOM 656 O O . ALA A 1 91 ? 6.118 -1.132 5.346 1.00 94.25 91 ALA A O 1
ATOM 657 N N . SER A 1 92 ? 4.029 -1.828 5.801 1.00 96.00 92 SER A N 1
ATOM 658 C CA . SER A 1 92 ? 3.880 -2.593 4.552 1.00 96.00 92 SER A CA 1
ATOM 659 C C . SER A 1 92 ? 4.001 -1.742 3.286 1.00 96.00 92 SER A C 1
ATOM 661 O O . SER A 1 92 ? 4.342 -2.252 2.221 1.00 96.00 92 SER A O 1
ATOM 663 N N . THR A 1 93 ? 3.813 -0.425 3.401 1.00 93.75 93 THR A N 1
ATOM 664 C CA . THR A 1 93 ? 4.062 0.540 2.326 1.00 93.75 93 THR A CA 1
ATOM 665 C C . THR A 1 93 ? 5.516 0.536 1.851 1.00 93.75 93 THR A C 1
ATOM 667 O O . THR A 1 93 ? 5.774 0.922 0.718 1.00 93.75 93 THR A O 1
ATOM 670 N N . PHE A 1 94 ? 6.463 0.065 2.669 1.00 94.38 94 PHE A N 1
ATOM 671 C CA . PHE A 1 94 ? 7.838 -0.152 2.226 1.00 94.38 94 PHE A CA 1
ATOM 672 C C . PHE A 1 94 ? 7.898 -1.186 1.093 1.00 94.38 94 PHE A C 1
ATOM 674 O O . PHE A 1 94 ? 8.422 -0.879 0.027 1.00 94.38 94 PHE A O 1
ATOM 681 N N . GLY A 1 95 ? 7.277 -2.359 1.263 1.00 94.00 95 GLY A N 1
ATOM 682 C CA . GLY A 1 95 ? 7.216 -3.378 0.207 1.00 94.00 95 GLY A CA 1
ATOM 683 C C . GLY A 1 95 ? 6.470 -2.891 -1.041 1.00 94.00 95 GLY A C 1
ATOM 684 O O . GLY A 1 95 ? 6.842 -3.214 -2.170 1.00 94.00 95 GLY A O 1
ATOM 685 N N . ALA A 1 96 ? 5.483 -2.009 -0.852 1.00 93.19 96 ALA A N 1
ATOM 686 C CA . ALA A 1 96 ? 4.756 -1.379 -1.953 1.00 93.19 96 ALA A CA 1
ATOM 687 C C . ALA A 1 96 ? 5.609 -0.419 -2.812 1.00 93.19 96 ALA A C 1
ATOM 689 O O . ALA A 1 96 ? 5.245 -0.179 -3.958 1.00 93.19 96 ALA A O 1
ATOM 690 N N . PHE A 1 97 ? 6.714 0.129 -2.295 1.00 93.38 97 PHE A N 1
ATOM 691 C CA . PHE A 1 97 ? 7.563 1.083 -3.028 1.00 93.38 97 PHE A CA 1
ATOM 692 C C . PHE A 1 97 ? 8.995 0.599 -3.291 1.00 93.38 97 PHE A C 1
ATOM 694 O O . PHE A 1 97 ? 9.693 1.173 -4.125 1.00 93.38 97 PHE A O 1
ATOM 701 N N . TYR A 1 98 ? 9.459 -0.426 -2.580 1.00 92.75 98 TYR A N 1
ATOM 702 C CA . TYR A 1 98 ? 10.850 -0.881 -2.650 1.00 92.75 98 TYR A CA 1
ATOM 703 C C . TYR A 1 98 ? 11.007 -2.350 -3.034 1.00 92.75 98 TYR A C 1
ATOM 705 O O . TYR A 1 98 ? 12.123 -2.763 -3.337 1.00 92.75 98 TYR A O 1
ATOM 713 N N . GLU A 1 99 ? 9.925 -3.129 -3.048 1.00 93.88 99 GLU A N 1
ATOM 714 C CA . GLU A 1 99 ? 9.994 -4.562 -3.339 1.00 93.88 99 GLU A CA 1
ATOM 715 C C . GLU A 1 99 ? 9.148 -4.910 -4.565 1.00 93.88 99 GLU A C 1
ATOM 717 O O . GLU A 1 99 ? 9.688 -5.0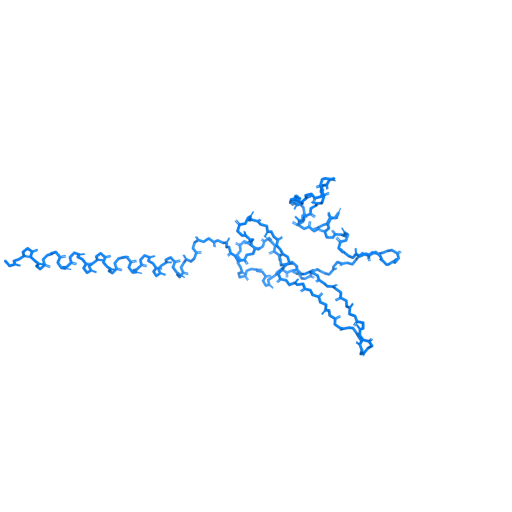89 -5.655 1.00 93.88 99 GLU A O 1
ATOM 722 N N . LEU A 1 100 ? 7.824 -4.983 -4.406 1.00 92.81 100 LEU A N 1
ATOM 723 C CA . LEU A 1 100 ? 6.940 -5.603 -5.401 1.00 92.81 100 LEU A CA 1
ATOM 724 C C . LEU A 1 100 ? 5.771 -4.746 -5.857 1.00 92.81 100 LEU A C 1
ATOM 726 O O . LEU A 1 100 ? 5.035 -5.160 -6.743 1.00 92.81 100 LEU A O 1
ATOM 730 N N . GLY A 1 101 ? 5.541 -3.585 -5.245 1.00 92.56 101 GLY A N 1
ATOM 731 C CA . GLY A 1 101 ? 4.429 -2.750 -5.682 1.00 92.56 101 GLY A CA 1
ATOM 732 C C . GLY A 1 101 ? 4.659 -2.151 -7.076 1.00 92.56 101 GLY A C 1
ATOM 733 O O . GLY A 1 101 ? 5.767 -2.204 -7.618 1.00 92.56 101 GLY A O 1
ATOM 734 N N . PRO A 1 102 ? 3.618 -1.535 -7.661 1.00 91.19 102 PRO A N 1
ATOM 735 C CA . PRO A 1 102 ? 3.632 -1.060 -9.047 1.00 91.19 102 PRO A CA 1
ATOM 736 C C . PRO A 1 102 ? 4.562 0.139 -9.286 1.00 91.19 102 PRO A C 1
ATOM 738 O O . PRO A 1 102 ? 4.803 0.521 -10.435 1.00 91.19 102 PRO A O 1
ATOM 741 N N . TRP A 1 103 ? 5.081 0.743 -8.214 1.00 92.00 103 TRP A N 1
ATOM 742 C CA . TRP A 1 103 ? 5.923 1.931 -8.248 1.00 92.00 103 TRP A CA 1
ATOM 743 C C . TRP A 1 103 ? 7.192 1.727 -7.436 1.00 92.00 103 TRP A C 1
A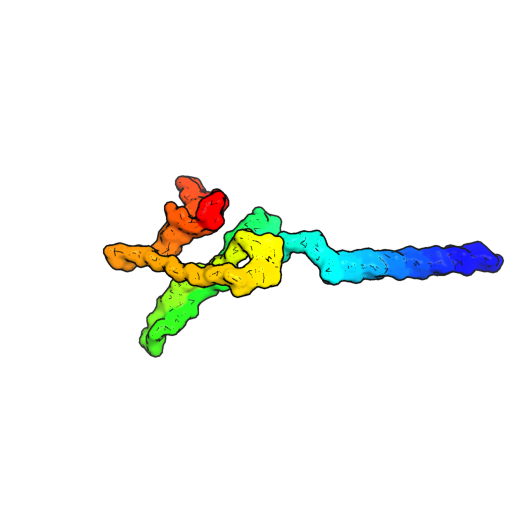TOM 745 O O . TRP A 1 103 ? 7.168 1.106 -6.381 1.00 92.00 103 TRP A O 1
ATOM 755 N N . SER A 1 104 ? 8.280 2.331 -7.904 1.00 92.81 104 SER A N 1
ATOM 756 C CA . SER A 1 104 ? 9.516 2.500 -7.152 1.00 92.81 104 SER A CA 1
ATOM 757 C C . SER A 1 104 ? 9.835 3.979 -6.972 1.00 92.81 104 SER A C 1
ATOM 759 O O . SER A 1 104 ? 9.469 4.802 -7.814 1.00 92.81 104 SER A O 1
ATOM 761 N N . VAL A 1 105 ? 10.487 4.327 -5.864 1.00 93.25 105 VAL A N 1
ATOM 762 C CA . VAL A 1 105 ? 10.822 5.714 -5.518 1.00 93.25 105 VAL A CA 1
ATOM 763 C C . VAL A 1 105 ? 12.266 6.020 -5.906 1.00 93.25 105 VAL A C 1
ATOM 765 O O . VAL A 1 105 ? 13.202 5.364 -5.454 1.00 93.25 105 VAL A O 1
ATOM 768 N N . ASN A 1 106 ? 12.447 7.056 -6.721 1.00 93.62 106 ASN A N 1
ATOM 769 C CA . ASN A 1 106 ? 13.755 7.566 -7.119 1.00 93.62 106 ASN A CA 1
ATOM 770 C C . ASN A 1 106 ? 14.364 8.486 -6.043 1.00 93.62 106 ASN A C 1
ATOM 772 O O . ASN A 1 106 ? 13.632 9.061 -5.234 1.00 93.62 106 ASN A O 1
ATOM 776 N N . PRO A 1 107 ? 15.690 8.737 -6.063 1.00 94.81 107 PRO A N 1
ATOM 777 C CA . PRO A 1 107 ? 16.343 9.645 -5.110 1.00 94.81 107 PRO A CA 1
ATOM 778 C C . PRO A 1 107 ? 15.795 11.079 -5.118 1.00 94.81 107 PRO A C 1
ATOM 780 O O . PRO A 1 107 ? 15.857 11.777 -4.112 1.00 94.81 107 PRO A O 1
ATOM 783 N N . ASN A 1 108 ? 15.239 11.522 -6.248 1.00 95.88 108 ASN A N 1
ATOM 784 C CA . ASN A 1 108 ? 14.588 12.827 -6.388 1.00 95.88 108 ASN A CA 1
ATOM 785 C C . ASN A 1 108 ? 13.120 12.834 -5.914 1.00 95.88 108 ASN A C 1
ATOM 787 O O . ASN A 1 108 ? 12.395 13.776 -6.221 1.00 95.88 108 ASN A O 1
ATOM 791 N N . LEU A 1 109 ? 12.675 11.777 -5.224 1.00 92.50 109 LEU A N 1
ATOM 792 C CA . LEU A 1 109 ? 11.312 11.568 -4.722 1.00 92.50 109 LEU A CA 1
ATOM 793 C C . LEU A 1 109 ? 10.228 11.427 -5.805 1.00 92.50 109 LEU A C 1
ATOM 795 O O . LEU A 1 109 ? 9.042 11.378 -5.484 1.00 92.50 109 LEU A O 1
ATOM 799 N N . SER A 1 110 ? 10.608 11.322 -7.082 1.00 92.44 110 SER A N 1
ATOM 800 C CA . SER A 1 110 ? 9.674 10.914 -8.136 1.00 92.44 110 SER A CA 1
ATOM 801 C C . SER A 1 110 ? 9.395 9.413 -8.065 1.00 92.44 110 SER A C 1
ATOM 803 O O . SER A 1 110 ? 10.230 8.636 -7.599 1.00 92.44 110 SER A O 1
ATOM 805 N N . VAL A 1 111 ? 8.228 9.002 -8.559 1.00 90.69 111 VAL A N 1
ATOM 806 C CA . VAL A 1 111 ? 7.883 7.587 -8.719 1.00 90.69 111 VAL A CA 1
ATOM 807 C C . VAL A 1 111 ? 8.120 7.141 -10.156 1.00 90.69 111 VAL A C 1
ATOM 809 O O . VAL A 1 111 ? 7.830 7.873 -11.101 1.00 90.69 111 VAL A O 1
ATOM 812 N N . GLN A 1 112 ? 8.630 5.927 -10.321 1.00 91.50 112 GLN A N 1
ATOM 813 C CA . GLN A 1 112 ? 8.781 5.263 -11.613 1.00 91.50 112 GLN A CA 1
ATOM 814 C C . GLN A 1 112 ? 8.088 3.906 -11.590 1.00 91.50 112 GLN A C 1
ATOM 816 O O . GLN A 1 112 ? 8.022 3.262 -10.544 1.00 91.50 112 GLN A O 1
ATOM 821 N N . ARG A 1 113 ? 7.544 3.472 -12.729 1.00 90.00 113 ARG A N 1
ATOM 822 C CA . ARG A 1 113 ? 6.831 2.194 -12.813 1.00 90.00 113 ARG A CA 1
ATOM 823 C C . ARG A 1 113 ? 7.792 1.041 -12.532 1.00 90.00 113 ARG A C 1
ATOM 825 O O . ARG A 1 113 ? 8.870 0.992 -13.117 1.00 90.00 113 ARG A O 1
ATOM 832 N N . ASN A 1 114 ? 7.367 0.107 -11.689 1.00 90.56 114 ASN A N 1
ATOM 833 C CA . ASN A 1 114 ? 8.035 -1.173 -11.501 1.00 90.56 114 ASN A CA 1
ATOM 834 C C . ASN A 1 114 ? 7.517 -2.173 -12.554 1.00 90.56 114 ASN A C 1
ATOM 836 O O . ASN A 1 114 ? 6.329 -2.487 -12.535 1.00 90.56 114 ASN A O 1
ATOM 840 N N . PRO A 1 115 ? 8.347 -2.666 -13.494 1.00 84.00 115 PRO A N 1
ATOM 841 C CA . PRO A 1 115 ? 7.904 -3.638 -14.497 1.00 84.00 115 PRO A CA 1
ATOM 842 C C . PRO A 1 115 ? 7.607 -5.030 -13.924 1.00 84.00 115 PRO A C 1
ATOM 844 O O . PRO A 1 115 ? 6.945 -5.817 -14.591 1.00 84.00 115 PRO A O 1
ATOM 847 N N . GLY A 1 116 ? 8.141 -5.346 -12.739 1.00 77.94 116 GLY A N 1
ATOM 848 C CA . GLY A 1 116 ? 7.943 -6.634 -12.068 1.00 77.94 116 GLY A CA 1
ATOM 849 C C . GLY A 1 116 ? 6.803 -6.656 -11.048 1.00 77.94 116 GLY A C 1
ATOM 850 O O . GLY A 1 116 ? 6.604 -7.696 -10.423 1.00 77.94 116 GLY A O 1
ATOM 851 N N . GLY A 1 117 ? 6.111 -5.528 -10.854 1.00 65.00 117 GLY A N 1
ATOM 852 C CA . GLY A 1 117 ? 4.975 -5.382 -9.936 1.00 65.00 117 GLY A CA 1
ATOM 853 C C . GLY A 1 117 ? 3.629 -5.250 -10.636 1.00 65.00 117 GLY A C 1
ATOM 854 O O . GLY A 1 117 ? 3.598 -5.142 -11.883 1.00 65.00 117 GLY A O 1
#

Secondary structure (DSSP, 8-state):
-HHHHHHHHHHHHHHHHHHHHHHHHHHS--S--SSB-TTS-B--SEEEEEE-STTS-EEEEEE---S--SSGGGGGGSPP------TTT--THHHHHHTSSSEEE-TTS-EEE-TT-

Sequence (117 aa):
MARALSLLALSLTLCHAALGARYVASVIGTNVSSKLDPAGLVKPTFSGYLPVASDGSAMYYAFYESQSAARAEDIGEAPIVLWLQGGPGCASTFGAFYELGPWSVNPNLSVQRNPGG

Foldseek 3Di:
DVVVVVVVVVVVVVVVVVVVVVVCCVVVVPDPDPQADPVRDGAQPDWDWDDPDPVRDTDTDGHGFDPPPPDPVCSVVDDDDDADDPDPPDHSVCCCAPNANQWHADPVRDIDGDPRD

InterPro domains:
  IPR001563 Peptidase S10, serine carboxypeptidase [PF00450] (45-115)
  IPR001563 Peptidase S10, serine carboxypeptidase [PTHR11802] (45-111)
  IPR029058 Alpha/Beta hydrolase fold [G3DSA:3.40.50.1820] (42-117)
  IPR029058 Alpha/Beta hydrolase fold [SSF53474] (44-116)